Protein AF-A0A075MPZ7-F1 (afdb_monomer_lite)

Foldseek 3Di:
DDDPPPVDDDVLNVLLVVLLVVLPDPPDDLQSNLVSLQSNCVSVVDHLVLLLVQLVLVVCVVVDVDPPDHRDPPSVVSVVSNVDRSVSSNLSSLLPVQPDPVRVVVCVVVVHDSVRSSVSSDDPPPPPD

Structure (mmCIF, N/CA/C/O backbone):
data_AF-A0A075MPZ7-F1
#
_entry.id   AF-A0A075MPZ7-F1
#
loop_
_atom_site.group_PDB
_atom_site.id
_atom_site.type_symbol
_atom_site.label_atom_id
_atom_site.label_alt_id
_atom_site.label_comp_id
_atom_site.label_asym_id
_atom_site.label_entity_id
_atom_site.label_seq_id
_atom_site.pdbx_PDB_ins_code
_atom_site.Cartn_x
_atom_site.Cartn_y
_atom_site.Cartn_z
_atom_site.occupancy
_atom_site.B_iso_or_equiv
_atom_site.auth_seq_id
_atom_site.auth_comp_id
_atom_site.auth_asym_id
_atom_site.auth_atom_id
_atom_site.pdbx_PDB_model_num
ATOM 1 N N . MET A 1 1 ? -12.988 4.281 -34.709 1.00 40.19 1 MET A N 1
ATOM 2 C CA . MET A 1 1 ? -11.958 4.767 -33.763 1.00 40.19 1 MET A CA 1
ATOM 3 C C . MET A 1 1 ? -10.690 3.957 -34.021 1.00 40.19 1 MET A C 1
ATOM 5 O O . MET A 1 1 ? -10.818 2.737 -34.014 1.00 40.19 1 MET A O 1
ATOM 9 N N . PRO A 1 2 ? -9.518 4.550 -34.314 1.00 39.56 2 PRO A N 1
ATOM 10 C CA . PRO A 1 2 ? -8.299 3.765 -34.476 1.00 39.56 2 PRO A CA 1
ATOM 11 C C . PRO A 1 2 ? -7.827 3.300 -33.092 1.00 39.56 2 PRO A C 1
ATOM 13 O O . PRO A 1 2 ? -7.550 4.118 -32.218 1.00 39.56 2 PRO A O 1
ATOM 16 N N . ALA A 1 3 ? -7.785 1.987 -32.875 1.00 46.88 3 ALA A N 1
ATOM 17 C CA . ALA A 1 3 ? -7.219 1.400 -31.670 1.00 46.88 3 ALA A CA 1
ATOM 18 C C . ALA A 1 3 ? -5.696 1.332 -31.829 1.00 46.88 3 ALA A C 1
ATOM 20 O O . ALA A 1 3 ? -5.189 0.634 -32.706 1.00 46.88 3 ALA A O 1
ATOM 21 N N . ILE A 1 4 ? -4.958 2.058 -30.989 1.00 54.94 4 ILE A N 1
ATOM 22 C CA . ILE A 1 4 ? -3.514 1.856 -30.855 1.00 54.94 4 ILE A CA 1
ATOM 23 C C . ILE A 1 4 ? -3.341 0.574 -30.042 1.00 54.94 4 ILE A C 1
ATOM 25 O O . ILE A 1 4 ? -3.329 0.598 -28.812 1.00 54.94 4 ILE A O 1
ATOM 29 N N . VAL A 1 5 ? -3.248 -0.564 -30.726 1.00 53.47 5 VAL A N 1
ATOM 30 C CA . VAL A 1 5 ? -2.833 -1.817 -30.095 1.00 53.47 5 VAL A CA 1
ATOM 31 C C . VAL A 1 5 ? -1.347 -1.660 -29.776 1.00 53.47 5 VAL A C 1
ATOM 33 O O . VAL A 1 5 ? -0.501 -1.753 -30.665 1.00 53.47 5 VAL A O 1
ATOM 36 N N . LYS A 1 6 ? -1.010 -1.353 -28.515 1.00 51.03 6 LYS A N 1
ATOM 37 C CA . LYS A 1 6 ? 0.372 -1.456 -28.026 1.00 51.03 6 LYS A CA 1
ATOM 38 C C . LYS A 1 6 ? 0.755 -2.933 -28.097 1.00 51.03 6 LYS A C 1
ATOM 40 O O . LYS A 1 6 ? 0.491 -3.688 -27.172 1.00 51.03 6 LYS A O 1
ATOM 45 N N . ALA A 1 7 ? 1.342 -3.338 -29.216 1.00 48.66 7 ALA A N 1
ATOM 46 C CA . ALA A 1 7 ? 1.556 -4.734 -29.583 1.00 48.66 7 ALA A CA 1
ATOM 47 C C . ALA A 1 7 ? 2.551 -5.511 -28.697 1.00 48.66 7 ALA A C 1
ATOM 49 O O . ALA A 1 7 ? 2.875 -6.630 -29.048 1.00 48.66 7 ALA A O 1
ATOM 50 N N . ASN A 1 8 ? 3.034 -4.961 -27.578 1.00 50.28 8 ASN A N 1
ATOM 51 C CA . ASN A 1 8 ? 3.961 -5.624 -26.650 1.00 50.28 8 ASN A CA 1
ATOM 52 C C . ASN A 1 8 ? 3.846 -5.031 -25.231 1.00 50.28 8 ASN A C 1
ATOM 54 O O . ASN A 1 8 ? 4.857 -4.700 -24.610 1.00 50.28 8 ASN A O 1
ATOM 58 N N . ALA A 1 9 ? 2.632 -4.787 -24.731 1.00 54.81 9 ALA A N 1
ATOM 59 C CA . ALA A 1 9 ? 2.489 -4.515 -23.305 1.00 54.81 9 ALA A CA 1
ATOM 60 C C . ALA A 1 9 ? 2.615 -5.854 -22.567 1.00 54.81 9 ALA A C 1
ATOM 62 O O . ALA A 1 9 ? 1.766 -6.721 -22.736 1.00 54.81 9 ALA A O 1
ATOM 63 N N . ASP A 1 10 ? 3.699 -6.026 -21.810 1.00 75.56 10 ASP A N 1
ATOM 64 C CA . ASP A 1 10 ? 3.850 -7.121 -20.847 1.00 75.56 10 ASP A CA 1
ATOM 65 C C . ASP A 1 10 ? 2.586 -7.171 -19.970 1.00 75.56 10 ASP A C 1
ATOM 67 O O . ASP A 1 10 ? 2.167 -6.130 -19.454 1.00 75.56 10 ASP A O 1
ATOM 71 N N . ASP A 1 11 ? 1.960 -8.342 -19.817 1.00 76.00 11 ASP A N 1
ATOM 72 C CA . ASP A 1 11 ? 0.692 -8.518 -19.089 1.00 76.00 11 ASP A CA 1
ATOM 73 C C . ASP A 1 11 ? 0.746 -7.891 -17.685 1.00 76.00 11 ASP A C 1
ATOM 75 O O . ASP A 1 11 ? -0.241 -7.349 -17.182 1.00 76.00 11 ASP A O 1
ATOM 79 N N . ARG A 1 12 ? 1.938 -7.873 -17.073 1.00 76.69 12 ARG A N 1
ATOM 80 C CA . ARG A 1 12 ? 2.196 -7.215 -15.783 1.00 76.69 12 ARG A CA 1
ATOM 81 C C . ARG A 1 12 ? 2.033 -5.697 -15.830 1.00 76.69 12 ARG A C 1
ATOM 83 O O . ARG A 1 12 ? 1.537 -5.112 -14.872 1.00 76.69 12 ARG A O 1
ATOM 90 N N . GLN A 1 13 ? 2.431 -5.052 -16.924 1.00 79.38 13 GLN A N 1
ATOM 91 C CA . GLN A 1 13 ? 2.258 -3.608 -17.109 1.00 79.38 13 GLN A CA 1
ATOM 92 C C . GLN A 1 13 ? 0.791 -3.244 -17.333 1.00 79.38 13 GLN A C 1
ATOM 94 O O . GLN A 1 13 ? 0.328 -2.236 -16.803 1.00 79.38 13 GLN A O 1
ATOM 99 N N . VAL A 1 14 ? 0.053 -4.075 -18.074 1.00 84.94 14 VAL A N 1
ATOM 100 C CA . VAL A 1 14 ? -1.393 -3.888 -18.271 1.00 84.94 14 VAL A CA 1
ATOM 101 C C . VAL A 1 14 ? -2.129 -4.013 -16.937 1.00 84.94 14 VAL A C 1
ATOM 103 O O . VAL A 1 14 ? -2.938 -3.147 -16.602 1.00 84.94 14 VAL A O 1
ATOM 106 N N . LEU A 1 15 ? -1.791 -5.035 -16.143 1.00 85.69 15 LEU A N 1
ATOM 107 C CA . LEU A 1 15 ? -2.323 -5.219 -14.793 1.00 85.69 15 LEU A CA 1
ATOM 108 C C . LEU A 1 15 ? -2.017 -4.009 -13.896 1.00 85.69 15 LEU A C 1
ATOM 110 O O . LEU A 1 15 ? -2.919 -3.473 -13.256 1.00 85.69 15 LEU A O 1
ATOM 114 N N . ALA A 1 16 ? -0.765 -3.546 -13.877 1.00 86.12 16 ALA A N 1
ATOM 115 C CA . ALA A 1 16 ? -0.355 -2.405 -13.063 1.00 86.12 16 ALA A CA 1
ATOM 116 C C . ALA A 1 16 ? -1.131 -1.124 -13.416 1.00 86.12 16 ALA A C 1
ATOM 118 O O . ALA A 1 16 ? -1.562 -0.401 -12.518 1.00 86.12 16 ALA A O 1
ATOM 119 N N . TRP A 1 17 ? -1.367 -0.856 -14.705 1.00 87.62 17 TRP A N 1
ATOM 120 C CA . TRP A 1 17 ? -2.173 0.294 -15.129 1.00 87.62 17 TRP A CA 1
ATOM 121 C C . TRP A 1 17 ? -3.629 0.187 -14.685 1.00 87.62 17 TRP A C 1
ATOM 123 O O . TRP A 1 17 ? -4.166 1.170 -14.177 1.00 87.62 17 TRP A O 1
ATOM 133 N N . ALA A 1 18 ? -4.241 -0.994 -14.800 1.00 88.94 18 ALA A N 1
ATOM 134 C CA . ALA A 1 18 ? -5.605 -1.215 -14.325 1.00 88.94 18 ALA A CA 1
ATOM 135 C C . ALA A 1 18 ? -5.726 -1.006 -12.803 1.00 88.94 18 ALA A C 1
ATOM 137 O O . ALA A 1 18 ? -6.695 -0.416 -12.324 1.00 88.94 18 ALA A O 1
ATOM 138 N N . ILE A 1 19 ? -4.724 -1.443 -12.031 1.00 90.00 19 ILE A N 1
ATOM 139 C CA . ILE A 1 19 ? -4.690 -1.227 -10.579 1.00 90.00 19 ILE A CA 1
ATOM 140 C C . ILE A 1 19 ? -4.539 0.264 -10.251 1.00 90.00 19 ILE A C 1
ATOM 142 O O . ILE A 1 19 ? -5.249 0.762 -9.380 1.00 90.00 19 ILE A O 1
ATOM 146 N N . ILE A 1 20 ? -3.661 0.993 -10.948 1.00 91.06 20 ILE A N 1
ATOM 147 C CA . ILE A 1 20 ? -3.485 2.442 -10.748 1.00 91.06 20 ILE A CA 1
ATOM 148 C C . ILE A 1 20 ? -4.782 3.199 -11.045 1.00 91.06 20 ILE A C 1
ATOM 150 O O . ILE A 1 20 ? -5.180 4.049 -10.252 1.00 91.06 20 ILE A O 1
ATOM 154 N N . GLU A 1 21 ? -5.450 2.885 -12.155 1.00 89.06 21 GLU A N 1
ATOM 155 C CA . GLU A 1 21 ? -6.728 3.505 -12.516 1.00 89.06 21 GLU A CA 1
ATOM 156 C C . GLU A 1 21 ? -7.792 3.243 -11.444 1.00 89.06 21 GLU A C 1
ATOM 158 O O . GLU A 1 21 ? -8.488 4.167 -11.016 1.00 89.06 21 GLU A O 1
ATOM 163 N N . ASN A 1 22 ? -7.858 2.010 -10.933 1.00 89.81 22 ASN A N 1
ATOM 164 C CA . ASN A 1 22 ? -8.742 1.679 -9.825 1.00 89.81 22 ASN A CA 1
ATOM 165 C C . ASN A 1 22 ? -8.395 2.477 -8.566 1.00 89.81 22 ASN A C 1
ATOM 167 O O . ASN A 1 22 ? -9.294 3.098 -8.013 1.00 89.81 22 ASN A O 1
ATOM 171 N N . LEU A 1 23 ? -7.124 2.531 -8.148 1.00 90.75 23 LEU A N 1
ATOM 172 C CA . LEU A 1 23 ? -6.665 3.247 -6.945 1.00 90.75 23 LEU A CA 1
ATOM 173 C C . LEU A 1 23 ? -6.977 4.751 -6.954 1.00 90.75 23 LEU A C 1
ATOM 175 O O . LEU A 1 23 ? -7.044 5.371 -5.894 1.00 90.75 23 LEU A O 1
ATOM 179 N N . GLN A 1 24 ? -7.177 5.341 -8.131 1.00 89.62 24 GLN A N 1
ATOM 180 C CA . GLN A 1 24 ? -7.558 6.746 -8.281 1.00 89.62 24 GLN A CA 1
ATOM 181 C C . GLN A 1 24 ? -9.071 6.989 -8.136 1.00 89.62 24 GLN A C 1
ATOM 183 O O . GLN A 1 24 ? -9.515 8.144 -8.112 1.00 89.62 24 GLN A O 1
ATOM 188 N N . ARG A 1 25 ? -9.884 5.932 -8.015 1.00 88.25 25 ARG A N 1
ATOM 189 C CA . ARG A 1 25 ? -11.320 6.052 -7.754 1.00 88.25 25 ARG A CA 1
ATOM 190 C C . ARG A 1 25 ? -11.586 6.561 -6.337 1.00 88.25 25 ARG A C 1
ATOM 192 O O . ARG A 1 25 ? -10.890 6.229 -5.384 1.00 88.25 25 ARG A O 1
ATOM 199 N N . LYS A 1 26 ? -12.642 7.364 -6.188 1.00 79.19 26 LYS A N 1
ATOM 200 C CA . LYS A 1 26 ? -13.004 8.000 -4.907 1.00 79.19 26 LYS A CA 1
ATOM 201 C C . LYS A 1 26 ? -13.800 7.097 -3.962 1.00 79.19 26 LYS A C 1
ATOM 203 O O . LYS A 1 26 ? -13.996 7.477 -2.814 1.00 79.19 26 LYS A O 1
ATOM 208 N N . ASP A 1 27 ? -14.300 5.968 -4.452 1.00 87.50 27 ASP A N 1
ATOM 209 C CA . ASP A 1 27 ? -15.233 5.078 -3.753 1.00 87.50 27 ASP A CA 1
ATOM 210 C C . ASP A 1 27 ? -14.573 3.823 -3.168 1.00 87.50 27 ASP A C 1
ATOM 212 O O . ASP A 1 27 ? -15.268 2.967 -2.629 1.00 87.50 27 ASP A O 1
ATOM 216 N N . LEU A 1 28 ? -13.244 3.721 -3.244 1.00 88.06 28 LEU A N 1
ATOM 217 C CA . LEU A 1 28 ? -12.495 2.629 -2.635 1.00 88.06 28 LEU A CA 1
ATOM 218 C C . LEU A 1 28 ? -12.521 2.707 -1.113 1.00 88.06 28 LEU A C 1
ATOM 220 O O . LEU A 1 28 ? -12.283 3.752 -0.500 1.00 88.06 28 LEU A O 1
ATOM 224 N N . THR A 1 29 ? -12.725 1.549 -0.506 1.00 90.44 29 THR A N 1
ATOM 225 C CA . THR A 1 29 ? -12.544 1.363 0.929 1.00 90.44 29 THR A CA 1
ATOM 226 C C . THR A 1 29 ? -11.059 1.370 1.303 1.00 90.44 29 THR A C 1
ATOM 228 O O . THR A 1 29 ? -10.173 1.152 0.468 1.00 90.44 29 THR A O 1
ATOM 231 N N . ASP A 1 30 ? -10.757 1.584 2.587 1.00 89.56 30 ASP A N 1
ATOM 232 C CA . ASP A 1 30 ? -9.374 1.527 3.081 1.00 89.56 30 ASP A CA 1
ATOM 233 C C . ASP A 1 30 ? -8.726 0.162 2.801 1.00 89.56 30 ASP A C 1
ATOM 235 O O . ASP A 1 30 ? -7.545 0.088 2.455 1.00 89.56 30 ASP A O 1
ATOM 239 N N . ARG A 1 31 ? -9.499 -0.924 2.936 1.00 90.81 31 ARG A N 1
ATOM 240 C CA . ARG A 1 31 ? -9.035 -2.291 2.690 1.00 90.81 31 ARG A CA 1
ATOM 241 C C . ARG A 1 31 ? -8.747 -2.527 1.214 1.00 90.81 31 ARG A C 1
ATOM 243 O O . ARG A 1 31 ? -7.683 -3.048 0.887 1.00 90.81 31 ARG A O 1
ATOM 250 N N . GLU A 1 32 ? -9.648 -2.127 0.320 1.00 91.62 32 GLU A N 1
ATOM 251 C CA . GLU A 1 32 ? -9.423 -2.263 -1.125 1.00 91.62 32 GLU A CA 1
ATOM 252 C C . GLU A 1 32 ? -8.229 -1.429 -1.589 1.00 91.62 32 GLU A C 1
ATOM 254 O O . GLU A 1 32 ? -7.404 -1.916 -2.360 1.00 91.62 32 GLU A O 1
ATOM 259 N N . THR A 1 33 ? -8.081 -0.212 -1.059 1.00 93.50 33 THR A N 1
ATOM 260 C CA . THR A 1 33 ? -6.919 0.642 -1.337 1.00 93.50 33 THR A CA 1
ATOM 261 C C . THR A 1 33 ? -5.623 -0.044 -0.908 1.00 93.50 33 THR A C 1
ATOM 263 O O . THR A 1 33 ? -4.642 -0.064 -1.651 1.00 93.50 33 THR A O 1
ATOM 266 N N . ALA A 1 34 ? -5.610 -0.649 0.281 1.00 93.12 34 ALA A N 1
ATOM 267 C CA . ALA A 1 34 ? -4.430 -1.325 0.797 1.00 93.12 34 ALA A CA 1
ATOM 268 C C . ALA A 1 34 ? -4.053 -2.584 0.003 1.00 93.12 34 ALA A C 1
ATOM 270 O O . ALA A 1 34 ? -2.867 -2.802 -0.263 1.00 93.12 34 ALA A O 1
ATOM 271 N N . HIS A 1 35 ? -5.036 -3.378 -0.432 1.00 93.62 35 HIS A N 1
ATOM 272 C CA . HIS A 1 35 ? -4.787 -4.524 -1.315 1.00 93.62 35 HIS A CA 1
ATOM 273 C C . HIS A 1 35 ? -4.334 -4.095 -2.704 1.00 93.62 35 HIS A C 1
ATOM 275 O O . HIS A 1 35 ? -3.340 -4.624 -3.192 1.00 93.62 35 HIS A O 1
ATOM 281 N N . GLY A 1 36 ? -4.976 -3.087 -3.300 1.00 94.00 36 GLY A N 1
ATOM 282 C CA . GLY A 1 36 ? -4.563 -2.551 -4.596 1.00 94.00 36 GLY A CA 1
ATOM 283 C C . GLY A 1 36 ? -3.118 -2.049 -4.572 1.00 94.00 36 GLY A C 1
ATOM 284 O O . GLY A 1 36 ? -2.342 -2.347 -5.474 1.00 94.00 36 GLY A O 1
ATOM 285 N N . LEU A 1 37 ? -2.699 -1.367 -3.500 1.00 95.25 37 LEU A N 1
ATOM 286 C CA . LEU A 1 37 ? -1.300 -0.961 -3.329 1.00 95.25 37 LE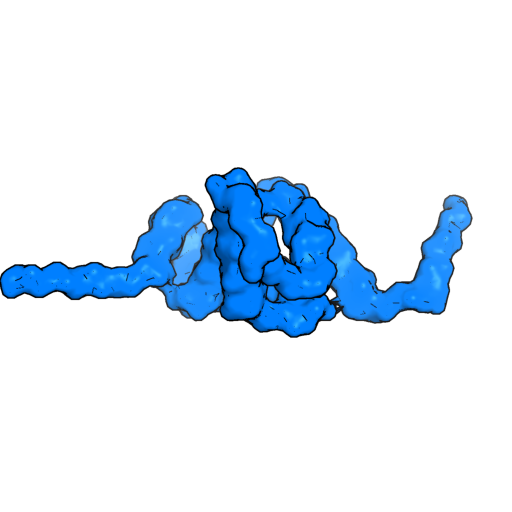U A CA 1
ATOM 287 C C . LEU A 1 37 ? -0.352 -2.157 -3.211 1.00 95.25 37 LEU A C 1
ATOM 289 O O . LEU A 1 37 ? 0.702 -2.168 -3.847 1.00 95.25 37 LEU A O 1
ATOM 293 N N . LYS A 1 38 ? -0.714 -3.168 -2.414 1.00 95.12 38 LYS A N 1
ATOM 294 C CA . LYS A 1 38 ? 0.081 -4.394 -2.280 1.00 95.12 38 LYS A CA 1
ATOM 295 C C . LYS A 1 38 ? 0.262 -5.092 -3.631 1.00 95.12 38 LYS A C 1
ATOM 297 O O . LYS A 1 38 ? 1.383 -5.477 -3.958 1.00 95.12 38 LYS A O 1
ATOM 302 N N . GLU A 1 39 ? -0.809 -5.243 -4.404 1.00 94.00 39 GLU A N 1
ATOM 303 C CA . GLU A 1 39 ? -0.771 -5.878 -5.724 1.00 94.00 39 GLU A CA 1
ATOM 304 C C . GLU A 1 39 ? 0.022 -5.054 -6.737 1.00 94.00 39 GLU A C 1
ATOM 306 O O . GLU A 1 39 ? 0.842 -5.616 -7.462 1.00 94.00 39 GLU A O 1
ATOM 311 N N . LEU A 1 40 ? -0.145 -3.727 -6.737 1.00 94.62 40 LEU A N 1
ATOM 312 C CA . LEU A 1 40 ? 0.621 -2.826 -7.595 1.00 94.62 40 LEU A CA 1
ATOM 313 C C . LEU A 1 40 ? 2.125 -2.998 -7.369 1.00 94.62 40 LEU A C 1
ATOM 315 O O . LEU A 1 40 ? 2.884 -3.207 -8.314 1.00 94.62 40 LEU A O 1
ATOM 319 N N . TYR A 1 41 ? 2.572 -2.938 -6.115 1.00 94.44 41 TYR A N 1
ATOM 320 C CA . TYR A 1 41 ? 3.993 -3.077 -5.806 1.00 94.44 41 TYR A CA 1
ATOM 321 C C . TYR A 1 41 ? 4.524 -4.475 -6.100 1.00 94.44 41 TYR A C 1
ATOM 323 O O . TYR A 1 41 ? 5.618 -4.594 -6.657 1.00 94.44 41 TYR A O 1
ATOM 331 N N . ALA A 1 42 ? 3.735 -5.515 -5.824 1.00 92.50 42 ALA A N 1
ATOM 332 C CA . ALA A 1 42 ? 4.096 -6.885 -6.163 1.00 92.50 42 ALA A CA 1
ATOM 333 C C . ALA A 1 42 ? 4.245 -7.085 -7.682 1.00 92.50 42 ALA A C 1
ATOM 335 O O . ALA A 1 42 ? 5.196 -7.737 -8.118 1.00 92.50 42 ALA A O 1
ATOM 336 N N . ALA A 1 43 ? 3.378 -6.471 -8.497 1.00 90.44 43 ALA A N 1
ATOM 337 C CA . ALA A 1 43 ? 3.473 -6.504 -9.960 1.00 90.44 43 ALA A CA 1
ATOM 338 C C . ALA A 1 43 ? 4.778 -5.875 -10.482 1.00 90.44 43 ALA A C 1
ATOM 340 O O . ALA A 1 43 ? 5.301 -6.292 -11.517 1.00 90.44 43 ALA A O 1
ATOM 341 N N . HIS A 1 44 ? 5.339 -4.926 -9.729 1.00 89.62 44 HIS A N 1
ATOM 342 C CA . HIS A 1 44 ? 6.634 -4.300 -9.997 1.00 89.62 44 HIS A CA 1
ATOM 343 C C . HIS A 1 44 ? 7.815 -4.945 -9.248 1.00 89.62 44 HIS A C 1
ATOM 345 O O . HIS A 1 44 ? 8.929 -4.429 -9.301 1.00 89.62 44 HIS A O 1
ATOM 351 N N . GLY A 1 45 ? 7.602 -6.089 -8.590 1.00 90.94 45 GLY A N 1
ATOM 352 C CA . GLY A 1 45 ? 8.659 -6.866 -7.940 1.00 90.94 45 GLY A CA 1
ATOM 353 C C . GLY A 1 45 ? 9.053 -6.390 -6.541 1.00 90.94 45 GLY A C 1
ATOM 354 O O . GLY A 1 45 ? 10.083 -6.823 -6.030 1.00 90.94 45 GLY A O 1
ATOM 355 N N . TYR A 1 46 ? 8.253 -5.531 -5.907 1.00 93.00 46 TYR A N 1
ATOM 356 C CA . TYR A 1 46 ? 8.479 -5.091 -4.532 1.00 93.00 46 TYR A CA 1
ATOM 357 C C . TYR A 1 46 ? 7.525 -5.810 -3.580 1.00 93.00 46 TYR A C 1
ATOM 359 O O . TYR A 1 46 ? 6.304 -5.717 -3.710 1.00 93.00 46 TYR A O 1
ATOM 367 N N . ASP A 1 47 ? 8.075 -6.493 -2.579 1.00 94.50 47 ASP A N 1
ATOM 368 C CA . ASP A 1 47 ? 7.274 -6.978 -1.460 1.00 94.50 47 ASP A CA 1
ATOM 369 C C . ASP A 1 47 ? 6.797 -5.816 -0.564 1.00 94.50 47 ASP A C 1
ATOM 371 O O . ASP A 1 47 ? 7.275 -4.681 -0.650 1.00 94.50 47 ASP A O 1
ATOM 375 N N . VAL A 1 48 ? 5.858 -6.113 0.338 1.00 94.25 48 VAL A N 1
ATOM 376 C CA . VAL A 1 48 ? 5.225 -5.115 1.215 1.00 94.25 48 VAL A CA 1
ATOM 377 C C . VAL A 1 48 ? 6.233 -4.398 2.122 1.00 94.25 48 VAL A C 1
ATOM 379 O O . VAL A 1 48 ? 6.124 -3.187 2.315 1.00 94.25 48 VAL A O 1
ATOM 382 N N . ASN A 1 49 ? 7.231 -5.099 2.667 1.00 94.75 49 ASN A N 1
ATOM 383 C CA . ASN A 1 49 ? 8.236 -4.492 3.543 1.00 94.75 49 ASN A CA 1
ATOM 384 C C . ASN A 1 49 ? 9.168 -3.568 2.756 1.00 94.75 49 ASN A C 1
ATOM 386 O O . ASN A 1 49 ? 9.410 -2.433 3.175 1.00 94.75 49 ASN A O 1
ATOM 390 N N . THR A 1 50 ? 9.625 -4.028 1.592 1.00 93.81 50 THR A N 1
ATOM 391 C CA . THR A 1 50 ? 10.438 -3.240 0.663 1.00 93.81 50 THR A CA 1
ATOM 392 C C . THR A 1 50 ? 9.687 -1.984 0.212 1.00 93.81 50 THR A C 1
ATOM 394 O O . THR A 1 50 ? 10.249 -0.886 0.212 1.00 93.81 50 THR A O 1
ATOM 397 N N . ALA A 1 51 ? 8.394 -2.095 -0.101 1.00 94.94 51 ALA A N 1
ATOM 398 C CA . ALA A 1 51 ? 7.563 -0.950 -0.461 1.00 94.94 51 ALA A CA 1
ATOM 399 C C . ALA A 1 51 ? 7.399 0.047 0.702 1.00 94.94 51 ALA A C 1
ATOM 401 O O . ALA A 1 51 ? 7.605 1.247 0.517 1.00 94.94 51 ALA A O 1
ATOM 402 N N . ILE A 1 52 ? 7.123 -0.431 1.924 1.00 94.81 52 ILE A N 1
ATOM 403 C CA . ILE A 1 52 ? 7.045 0.412 3.132 1.00 94.81 52 ILE A CA 1
ATOM 404 C C . ILE A 1 52 ? 8.357 1.171 3.370 1.00 94.81 52 ILE A C 1
ATOM 406 O O . ILE A 1 52 ? 8.324 2.360 3.705 1.00 94.81 52 ILE A O 1
ATOM 410 N N . GLN A 1 53 ? 9.505 0.510 3.200 1.00 93.12 53 GLN A N 1
ATOM 411 C CA . GLN A 1 53 ? 10.817 1.131 3.371 1.00 93.12 53 GLN A CA 1
ATOM 412 C C . GLN A 1 53 ? 11.066 2.216 2.319 1.00 93.12 53 GLN A C 1
ATOM 414 O O . GLN A 1 53 ? 11.441 3.333 2.675 1.00 93.12 53 GLN A O 1
ATOM 419 N N . ASN A 1 54 ? 10.802 1.932 1.041 1.00 92.31 54 ASN A N 1
ATOM 420 C CA . ASN A 1 54 ? 10.950 2.917 -0.030 1.00 92.31 54 ASN A CA 1
ATOM 421 C C . ASN A 1 54 ? 10.035 4.134 0.170 1.00 92.31 54 ASN A C 1
ATOM 423 O O . ASN A 1 54 ? 10.478 5.269 0.004 1.00 92.31 54 ASN A O 1
ATOM 427 N N . LEU A 1 55 ? 8.787 3.926 0.596 1.00 93.44 55 LEU A N 1
ATOM 428 C CA . LEU A 1 55 ? 7.862 5.020 0.908 1.00 93.44 55 LEU A CA 1
ATOM 429 C C . LEU A 1 55 ? 8.307 5.839 2.117 1.00 93.44 55 LEU A C 1
ATOM 431 O O . LEU A 1 55 ? 8.129 7.055 2.128 1.00 93.44 55 LEU A O 1
ATOM 435 N N . HIS A 1 56 ? 8.908 5.199 3.122 1.00 91.38 56 HIS A N 1
ATOM 436 C CA . HIS A 1 56 ? 9.501 5.908 4.252 1.00 91.38 56 HIS A CA 1
ATOM 437 C C . HIS A 1 56 ? 10.669 6.795 3.807 1.00 91.38 56 HIS A C 1
ATOM 439 O O . HIS A 1 56 ? 10.731 7.955 4.206 1.00 91.38 56 HIS A O 1
ATOM 445 N N . ILE A 1 57 ? 11.541 6.280 2.933 1.00 89.38 57 ILE A N 1
ATOM 446 C CA . ILE A 1 57 ? 12.639 7.054 2.341 1.00 89.38 57 ILE A CA 1
ATOM 447 C C . ILE A 1 57 ? 12.087 8.249 1.562 1.00 89.38 57 ILE A C 1
ATOM 449 O O . ILE A 1 57 ? 12.564 9.357 1.763 1.00 89.38 57 ILE A O 1
ATOM 453 N N . ILE A 1 58 ? 11.065 8.055 0.723 1.00 88.81 58 ILE A N 1
ATOM 454 C CA . ILE A 1 58 ? 10.447 9.142 -0.056 1.00 88.81 58 ILE A CA 1
ATOM 455 C C . ILE A 1 58 ? 9.858 10.209 0.868 1.00 88.81 58 ILE A C 1
ATOM 457 O O . ILE A 1 58 ? 10.144 11.389 0.699 1.00 88.81 58 ILE A O 1
ATOM 461 N N . ASN A 1 59 ? 9.084 9.792 1.870 1.00 87.56 59 ASN A N 1
ATOM 462 C CA . ASN A 1 59 ? 8.457 10.706 2.818 1.00 87.56 59 ASN A CA 1
ATOM 463 C C . ASN A 1 59 ? 9.487 11.505 3.636 1.00 87.56 59 ASN A C 1
ATOM 465 O O . ASN A 1 59 ? 9.246 12.662 3.959 1.00 87.56 59 ASN A O 1
ATOM 469 N N . ASN A 1 60 ? 10.631 10.902 3.972 1.00 82.88 60 ASN A N 1
ATOM 470 C CA . ASN A 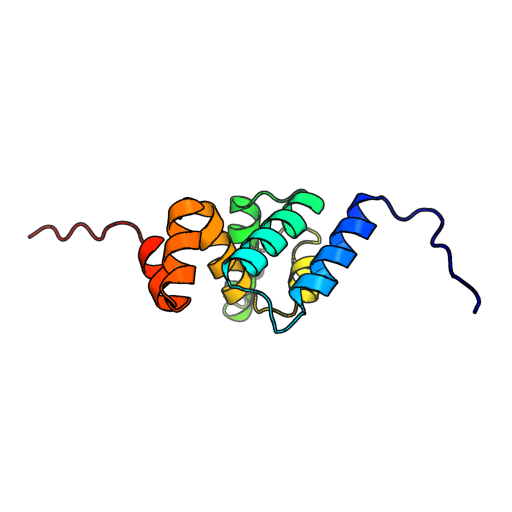1 60 ? 11.692 11.586 4.709 1.00 82.88 60 ASN A CA 1
ATOM 471 C C . ASN A 1 60 ? 12.592 12.429 3.795 1.00 82.88 60 ASN A C 1
ATOM 473 O O . ASN A 1 60 ? 13.088 13.458 4.236 1.00 82.88 60 ASN A O 1
ATOM 477 N N . ALA A 1 61 ? 12.791 12.043 2.533 1.00 74.75 61 ALA A N 1
ATOM 478 C CA . ALA A 1 61 ? 13.563 12.819 1.560 1.00 74.75 61 ALA A CA 1
ATOM 479 C C . ALA A 1 61 ? 12.881 14.151 1.200 1.00 74.75 61 ALA A C 1
ATOM 481 O O . ALA A 1 61 ? 13.554 15.105 0.830 1.00 74.75 61 ALA A O 1
ATOM 482 N N . GLU A 1 62 ? 11.556 14.249 1.350 1.00 62.28 62 GLU A N 1
ATOM 483 C CA . GLU A 1 62 ? 10.849 15.538 1.295 1.00 62.28 62 GLU A CA 1
ATOM 484 C C .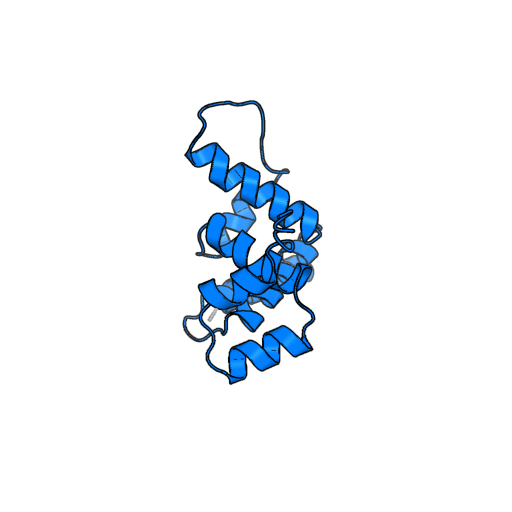 GLU A 1 62 ? 11.208 16.458 2.479 1.00 62.28 62 GLU A C 1
ATOM 486 O O . GLU A 1 62 ? 11.067 17.674 2.371 1.00 62.28 62 GLU A O 1
ATOM 491 N N . SER A 1 63 ? 11.703 15.899 3.590 1.00 57.00 63 SER A N 1
ATOM 492 C CA . SER A 1 63 ? 12.111 16.639 4.795 1.00 57.00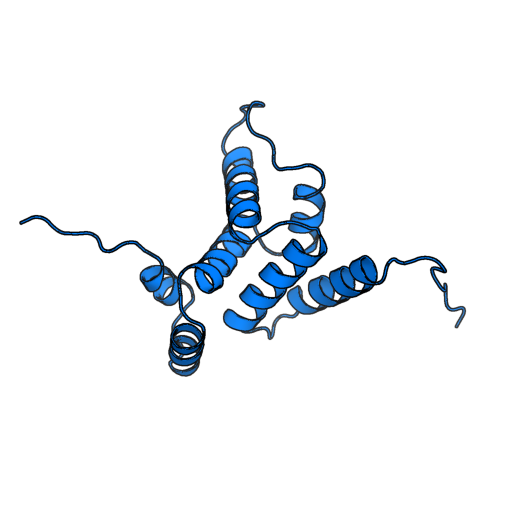 63 SER A CA 1
ATOM 493 C C . SER A 1 63 ? 13.626 16.797 4.969 1.00 57.00 63 SER A C 1
ATOM 495 O O . SER A 1 63 ? 14.061 17.687 5.697 1.00 57.00 63 SER A O 1
ATOM 497 N N . ASP A 1 64 ? 14.431 15.959 4.311 1.00 52.28 64 ASP A N 1
ATOM 498 C CA . ASP A 1 64 ? 15.880 15.885 4.484 1.00 52.28 64 ASP A CA 1
ATOM 499 C C . ASP A 1 64 ? 16.597 16.064 3.135 1.00 52.28 64 ASP A C 1
ATOM 501 O O . ASP A 1 64 ? 16.477 15.245 2.226 1.00 52.28 64 ASP A O 1
ATOM 505 N N . ASN A 1 65 ? 17.385 17.137 3.011 1.00 56.12 65 ASN A N 1
ATOM 506 C CA . ASN A 1 65 ? 18.195 17.457 1.825 1.00 56.12 65 ASN A CA 1
ATOM 507 C C . ASN A 1 65 ? 19.397 16.500 1.633 1.00 56.12 65 ASN A C 1
ATOM 509 O O . ASN A 1 65 ? 20.253 16.735 0.769 1.00 56.12 65 ASN A O 1
ATOM 513 N N . SER A 1 66 ? 19.514 15.442 2.442 1.00 54.28 66 SER A N 1
ATOM 514 C CA . SER A 1 66 ? 20.635 14.510 2.392 1.00 54.28 66 SER A CA 1
ATOM 515 C C . SER A 1 66 ? 20.516 13.531 1.211 1.00 54.28 66 SER A C 1
ATOM 517 O O . SER A 1 66 ? 19.536 12.818 1.009 1.00 54.28 66 SER A O 1
ATOM 519 N N . ARG A 1 67 ? 21.556 13.495 0.368 1.00 55.81 67 ARG A N 1
ATOM 520 C CA . ARG A 1 67 ? 21.619 12.704 -0.881 1.00 55.81 67 ARG A CA 1
ATOM 521 C C . ARG A 1 67 ? 21.832 11.198 -0.664 1.00 55.81 67 ARG A C 1
ATOM 523 O O . ARG A 1 67 ? 22.026 10.478 -1.645 1.00 55.81 67 ARG A O 1
ATOM 530 N N . THR A 1 68 ? 21.858 10.743 0.585 1.00 59.97 68 THR A N 1
ATOM 531 C CA . THR A 1 68 ? 22.476 9.475 0.996 1.00 59.97 68 THR A CA 1
ATOM 532 C C . THR A 1 68 ? 21.532 8.280 0.919 1.00 59.97 68 THR A C 1
ATOM 534 O O . THR A 1 68 ? 21.999 7.165 0.706 1.00 59.97 68 THR A O 1
ATOM 537 N N . THR A 1 69 ? 20.217 8.499 1.012 1.00 69.25 69 THR A N 1
ATOM 538 C CA . THR A 1 69 ? 19.225 7.415 0.954 1.00 69.25 69 THR A CA 1
ATOM 539 C C . THR A 1 69 ? 18.245 7.679 -0.177 1.00 69.25 69 THR A C 1
ATOM 541 O O . THR A 1 69 ? 17.517 8.668 -0.163 1.00 69.25 69 THR A O 1
ATOM 544 N N . ARG A 1 70 ? 18.239 6.809 -1.189 1.00 76.12 70 ARG A N 1
ATOM 545 C CA . ARG A 1 70 ? 17.335 6.907 -2.340 1.00 76.12 70 ARG A CA 1
ATOM 546 C C . ARG A 1 70 ? 16.435 5.678 -2.390 1.00 76.12 70 ARG A C 1
ATOM 548 O O . ARG A 1 70 ? 16.909 4.592 -2.055 1.00 76.12 70 ARG A O 1
ATOM 555 N N . PRO A 1 71 ? 15.168 5.829 -2.808 1.00 81.44 71 PRO A N 1
ATOM 556 C CA . PRO A 1 71 ? 14.331 4.674 -3.076 1.00 81.44 71 PRO A CA 1
ATOM 557 C C . PRO A 1 71 ? 14.954 3.827 -4.193 1.00 81.44 71 PRO A C 1
ATOM 559 O O . PRO A 1 71 ? 15.717 4.329 -5.026 1.00 81.44 71 PRO A O 1
ATOM 562 N N . GLN A 1 72 ? 14.617 2.540 -4.208 1.00 83.06 72 GLN A N 1
ATOM 563 C CA . GLN A 1 72 ? 14.994 1.619 -5.271 1.00 83.06 72 GLN A CA 1
ATOM 564 C C . GLN A 1 72 ? 14.579 2.175 -6.639 1.00 83.06 72 GLN A C 1
ATOM 566 O O . GLN A 1 72 ? 13.601 2.920 -6.767 1.00 83.06 72 GLN A O 1
ATOM 571 N N . LYS A 1 73 ? 15.366 1.821 -7.661 1.00 76.94 73 LYS A N 1
ATOM 572 C CA . LYS A 1 73 ? 15.174 2.285 -9.038 1.00 76.94 73 LYS A CA 1
ATOM 573 C C . LYS A 1 73 ? 13.717 2.067 -9.458 1.00 76.94 73 LYS A C 1
ATOM 575 O O . LYS A 1 73 ? 13.166 1.017 -9.162 1.00 76.94 73 LYS A O 1
ATOM 580 N N . ASP A 1 74 ? 13.119 3.071 -10.092 1.00 86.31 74 ASP A N 1
ATOM 581 C CA . ASP A 1 74 ? 11.740 3.083 -10.608 1.00 86.31 74 ASP A CA 1
ATOM 582 C C . ASP A 1 74 ? 10.605 3.054 -9.556 1.00 86.31 74 ASP A C 1
ATOM 584 O O . ASP A 1 74 ? 9.457 3.337 -9.888 1.00 86.31 74 ASP A O 1
ATOM 588 N N . PHE A 1 75 ? 10.891 2.867 -8.261 1.00 90.69 75 PHE A N 1
ATOM 589 C CA . PHE A 1 75 ? 9.847 2.899 -7.225 1.00 90.69 75 PHE A CA 1
ATOM 590 C C . PHE A 1 75 ? 9.179 4.280 -7.114 1.00 90.69 75 PHE A C 1
ATOM 592 O O . PHE A 1 75 ? 7.962 4.390 -6.981 1.00 90.69 75 PHE A O 1
ATOM 599 N N . LEU A 1 76 ? 9.976 5.351 -7.202 1.00 89.88 76 LEU A N 1
ATOM 600 C CA . LEU A 1 76 ? 9.485 6.729 -7.098 1.00 89.88 76 LEU A CA 1
ATOM 601 C C . LEU A 1 76 ? 8.521 7.102 -8.233 1.00 89.88 76 LEU A C 1
ATOM 603 O O . LEU A 1 76 ? 7.592 7.880 -8.019 1.00 89.88 76 LEU A O 1
ATOM 607 N N . SER A 1 77 ? 8.752 6.606 -9.451 1.00 90.12 77 SER A N 1
ATOM 608 C CA . SER A 1 77 ? 7.854 6.883 -10.574 1.00 90.12 77 SER A CA 1
ATOM 609 C C . SER A 1 77 ? 6.524 6.159 -10.386 1.00 90.12 77 SER A C 1
ATOM 611 O O . SER A 1 77 ? 5.482 6.789 -10.548 1.00 90.12 77 SER A O 1
ATOM 613 N N . ILE A 1 78 ? 6.553 4.895 -9.956 1.00 91.38 78 ILE A N 1
ATOM 614 C CA . ILE A 1 78 ? 5.349 4.105 -9.661 1.00 91.38 78 ILE A CA 1
ATOM 615 C C . ILE A 1 78 ? 4.549 4.750 -8.523 1.00 91.38 78 ILE A C 1
ATOM 617 O O . ILE A 1 78 ? 3.357 5.008 -8.675 1.00 91.38 78 ILE A O 1
ATOM 621 N N . SER A 1 79 ? 5.197 5.101 -7.406 1.00 92.25 79 SER A N 1
ATOM 622 C CA . SER A 1 79 ? 4.509 5.693 -6.249 1.00 92.25 79 SER A CA 1
ATOM 623 C C . SER A 1 79 ? 3.827 7.022 -6.584 1.00 92.25 79 SER A C 1
ATOM 625 O O . SER A 1 79 ? 2.788 7.345 -6.015 1.00 92.25 79 SER A O 1
ATOM 627 N N . LYS A 1 80 ? 4.383 7.804 -7.517 1.00 91.19 80 LYS A N 1
ATOM 628 C CA . LYS A 1 80 ? 3.778 9.065 -7.975 1.00 91.19 80 LYS A CA 1
ATOM 629 C C . LYS A 1 80 ? 2.529 8.859 -8.834 1.00 91.19 80 LYS A C 1
ATOM 631 O O . LYS A 1 80 ? 1.669 9.733 -8.841 1.00 91.19 80 LYS A O 1
ATOM 636 N N . GLN A 1 81 ? 2.4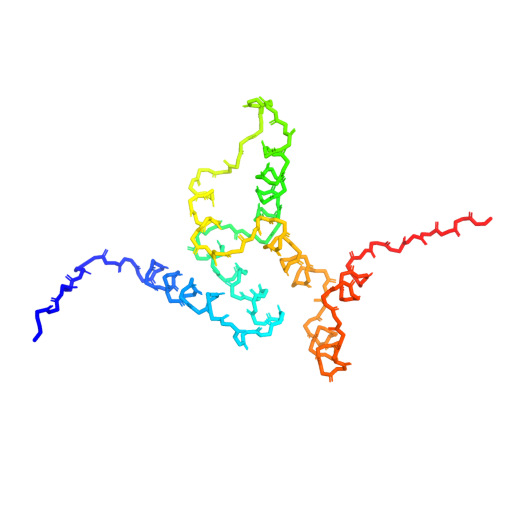07 7.729 -9.530 1.00 91.19 81 GLN A N 1
ATOM 637 C CA . GLN A 1 81 ? 1.254 7.438 -10.391 1.00 91.19 81 GLN A CA 1
ATOM 638 C C . GLN A 1 81 ? -0.012 7.086 -9.599 1.00 91.19 81 GLN A C 1
ATOM 640 O O . GLN A 1 81 ? -1.117 7.277 -10.093 1.00 91.19 81 GLN A O 1
ATOM 645 N N . VAL A 1 82 ? 0.13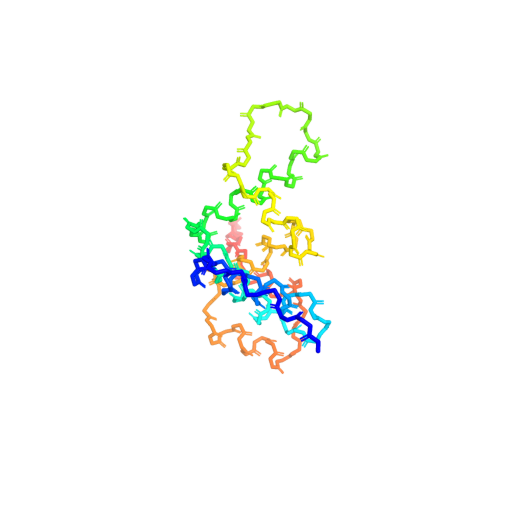4 6.638 -8.352 1.00 90.19 82 VAL A N 1
ATOM 646 C CA . VAL A 1 82 ? -0.976 6.225 -7.477 1.00 90.19 82 VAL A CA 1
ATOM 647 C C . VAL A 1 82 ? -1.935 7.377 -7.133 1.00 90.19 82 VAL A C 1
ATOM 649 O O . VAL A 1 82 ? -3.102 7.141 -6.851 1.00 90.19 82 VAL A O 1
ATOM 652 N N . GLY A 1 83 ? -1.466 8.631 -7.123 1.00 88.12 83 GLY A N 1
ATOM 653 C CA . GLY A 1 83 ? -2.292 9.785 -6.733 1.00 88.12 83 GLY A CA 1
ATOM 654 C C . GLY A 1 83 ? -2.504 9.946 -5.217 1.00 88.12 83 GLY A C 1
ATOM 655 O O . GLY A 1 83 ? -3.247 10.824 -4.784 1.00 88.12 83 GLY A O 1
ATOM 656 N N . LEU A 1 84 ? -1.823 9.139 -4.396 1.00 90.62 84 LEU A N 1
ATOM 657 C CA . LEU A 1 84 ? -1.776 9.261 -2.934 1.00 90.62 84 LEU A CA 1
ATOM 658 C C . LEU A 1 84 ? -0.408 9.787 -2.480 1.00 90.62 84 LEU A C 1
ATOM 660 O O . LEU A 1 84 ? 0.590 9.590 -3.167 1.00 90.62 84 LEU A O 1
ATOM 664 N N . SER A 1 85 ? -0.319 10.399 -1.296 1.00 92.56 85 SER A N 1
ATOM 665 C CA . SER A 1 85 ? 0.986 10.753 -0.718 1.00 92.56 85 SER A CA 1
ATOM 666 C C . SER A 1 85 ? 1.764 9.506 -0.286 1.00 92.56 85 SER A C 1
ATOM 668 O O . SER A 1 85 ? 1.164 8.498 0.096 1.00 92.56 85 SER A O 1
ATOM 670 N N . ALA A 1 86 ? 3.100 9.580 -0.274 1.00 92.44 86 ALA A N 1
ATOM 671 C CA . ALA A 1 86 ? 3.943 8.460 0.158 1.00 92.44 86 ALA A CA 1
ATOM 672 C C . ALA A 1 86 ? 3.610 8.002 1.591 1.00 92.44 86 ALA A C 1
ATOM 674 O O . ALA A 1 86 ? 3.562 6.804 1.874 1.00 92.44 86 ALA A O 1
ATOM 675 N N . LYS A 1 87 ? 3.285 8.955 2.476 1.00 93.06 87 LYS A N 1
ATOM 676 C CA . LYS A 1 87 ? 2.777 8.683 3.826 1.00 93.06 87 LYS A CA 1
ATOM 677 C C . LYS A 1 87 ? 1.509 7.826 3.808 1.00 93.06 87 LYS A C 1
ATOM 679 O O . LYS A 1 87 ? 1.483 6.793 4.468 1.00 93.06 87 LYS A O 1
ATOM 684 N N . ARG A 1 88 ? 0.483 8.221 3.044 1.00 92.81 88 ARG A N 1
ATOM 685 C CA . ARG A 1 88 ? -0.785 7.472 2.970 1.00 92.81 88 ARG A CA 1
ATOM 686 C C . ARG A 1 88 ? -0.589 6.079 2.388 1.00 92.81 88 ARG A C 1
ATOM 688 O O . ARG A 1 88 ? -1.103 5.115 2.940 1.00 92.81 88 ARG A O 1
ATOM 695 N N . GLN A 1 89 ? 0.194 5.962 1.316 1.00 95.12 89 GLN A N 1
ATOM 696 C CA . GLN A 1 89 ? 0.519 4.662 0.721 1.00 95.12 89 GLN A CA 1
ATOM 697 C C . GLN A 1 89 ? 1.161 3.731 1.762 1.00 95.12 89 GLN A C 1
ATOM 699 O O . GLN A 1 89 ? 0.776 2.571 1.890 1.00 95.12 89 GLN A O 1
ATOM 704 N N . ARG A 1 90 ? 2.084 4.263 2.574 1.00 94.75 90 ARG A N 1
ATOM 705 C CA . ARG A 1 90 ? 2.742 3.513 3.649 1.00 94.75 90 ARG A CA 1
ATOM 706 C C . ARG A 1 90 ? 1.762 3.079 4.736 1.00 94.75 90 ARG A C 1
ATOM 708 O O . ARG A 1 90 ? 1.843 1.944 5.189 1.00 94.75 90 ARG A O 1
ATOM 715 N N . GLU A 1 91 ? 0.861 3.961 5.153 1.00 93.56 91 GLU A N 1
ATOM 716 C CA . GLU A 1 91 ? -0.160 3.657 6.161 1.00 93.56 91 GLU A CA 1
ATOM 717 C C . GLU A 1 91 ? -1.078 2.510 5.716 1.00 93.56 91 GLU A C 1
ATOM 719 O O . GLU A 1 91 ? -1.335 1.599 6.497 1.00 93.56 91 GLU A O 1
ATOM 724 N N . TYR A 1 92 ? -1.511 2.501 4.453 1.00 94.88 92 TYR A N 1
ATOM 725 C CA . TYR A 1 92 ? -2.304 1.403 3.896 1.00 94.88 92 TYR A CA 1
ATOM 726 C C . TYR A 1 92 ? -1.530 0.083 3.845 1.00 94.88 92 TYR A C 1
ATOM 728 O O . TYR A 1 92 ? -2.041 -0.949 4.277 1.00 94.88 92 TYR A O 1
ATOM 736 N N . LEU A 1 93 ? -0.273 0.104 3.392 1.00 95.00 93 LEU A N 1
ATOM 737 C CA . LEU A 1 93 ? 0.557 -1.103 3.384 1.00 95.00 93 LEU A CA 1
ATOM 738 C C . LEU A 1 93 ? 0.804 -1.664 4.792 1.00 95.00 93 LEU A C 1
ATOM 740 O O . LEU A 1 93 ? 0.877 -2.879 4.955 1.00 95.00 93 LEU A O 1
ATOM 744 N N . GLN A 1 94 ? 0.900 -0.805 5.812 1.00 93.69 94 GLN A N 1
ATOM 745 C CA . GLN A 1 94 ? 0.999 -1.245 7.207 1.00 93.69 94 GLN A CA 1
ATOM 746 C C . GLN A 1 94 ? -0.258 -1.985 7.669 1.00 93.69 94 GLN A C 1
ATOM 748 O O . GLN A 1 94 ? -0.130 -2.977 8.379 1.00 93.69 94 GLN A O 1
ATOM 753 N N . LEU A 1 95 ? -1.454 -1.567 7.236 1.00 92.00 95 LEU A N 1
ATOM 754 C CA . LEU A 1 95 ? -2.690 -2.280 7.576 1.00 92.00 95 LEU A CA 1
ATOM 755 C C . LEU A 1 95 ? -2.658 -3.726 7.077 1.00 92.00 95 LEU A C 1
ATOM 757 O O . LEU A 1 95 ? -2.899 -4.638 7.857 1.00 92.00 95 LEU A O 1
ATOM 761 N N . VAL A 1 96 ? -2.318 -3.942 5.805 1.00 92.19 96 VAL A N 1
ATOM 762 C CA . VAL A 1 96 ? -2.313 -5.291 5.205 1.00 92.19 96 VAL A CA 1
ATOM 763 C C . VAL A 1 96 ? -1.143 -6.145 5.698 1.00 92.19 96 VAL A C 1
ATOM 765 O O . VAL A 1 96 ? -1.208 -7.372 5.649 1.00 92.19 96 VAL A O 1
ATOM 768 N N . ARG A 1 97 ? -0.062 -5.520 6.175 1.00 92.19 97 ARG A N 1
ATOM 769 C CA . ARG A 1 97 ? 1.068 -6.232 6.777 1.00 92.19 97 ARG A CA 1
ATOM 770 C C . ARG A 1 97 ? 0.777 -6.683 8.209 1.00 92.19 97 ARG A C 1
ATOM 772 O O . ARG A 1 97 ? 1.092 -7.817 8.554 1.00 92.19 97 ARG A O 1
ATOM 779 N N . ASP A 1 98 ? 0.245 -5.782 9.033 1.00 89.88 98 ASP A N 1
ATOM 780 C CA . ASP A 1 98 ? 0.222 -5.941 10.492 1.00 89.88 98 ASP A CA 1
ATOM 781 C C . ASP A 1 98 ? -1.138 -6.419 11.025 1.00 89.88 98 ASP A C 1
ATOM 783 O O . ASP A 1 98 ? -1.208 -6.955 12.131 1.00 89.88 98 ASP A O 1
ATOM 787 N N . ILE A 1 99 ? -2.220 -6.241 10.259 1.00 88.12 99 ILE A N 1
ATOM 788 C CA . ILE A 1 99 ? -3.579 -6.606 10.670 1.00 88.12 99 ILE A CA 1
ATOM 789 C C . ILE A 1 99 ? -4.050 -7.816 9.855 1.00 88.12 99 ILE A C 1
ATOM 791 O O . ILE A 1 99 ? -4.044 -7.763 8.624 1.00 88.12 99 ILE A O 1
ATOM 795 N N . PRO A 1 100 ? -4.524 -8.894 10.506 1.00 88.88 100 PRO A N 1
ATOM 796 C CA . PRO A 1 100 ? -5.190 -9.988 9.808 1.00 88.88 100 PRO A CA 1
ATOM 797 C C . PRO A 1 100 ? -6.417 -9.502 9.024 1.00 88.88 100 PRO A C 1
ATOM 799 O O . PRO A 1 100 ? -7.185 -8.671 9.513 1.00 88.88 100 PRO A O 1
ATOM 802 N N . GLU A 1 101 ? -6.656 -10.073 7.842 1.00 87.81 101 GLU A N 1
ATOM 803 C CA . GLU A 1 101 ? -7.734 -9.648 6.932 1.00 87.81 101 GLU A CA 1
ATOM 804 C C . GLU A 1 101 ? -9.119 -9.629 7.604 1.00 87.81 101 GLU A C 1
ATOM 806 O O . GLU A 1 101 ? -9.912 -8.710 7.400 1.00 87.81 101 GLU A O 1
ATOM 811 N N . GLU A 1 102 ? -9.400 -10.617 8.455 1.00 88.12 102 GLU A N 1
ATOM 812 C CA . GLU A 1 102 ? -10.661 -10.727 9.195 1.00 88.12 102 GLU A CA 1
ATOM 813 C C . GLU A 1 102 ? -10.888 -9.539 10.137 1.00 88.12 102 GLU A C 1
ATOM 815 O O . GLU A 1 102 ? -11.993 -8.995 10.215 1.00 88.12 102 GLU A O 1
ATOM 820 N N . VAL A 1 103 ? -9.825 -9.098 10.813 1.00 87.50 103 VAL A N 1
ATOM 821 C CA . VAL A 1 103 ? -9.856 -7.967 11.746 1.00 87.50 103 VAL A CA 1
ATOM 822 C C . VAL A 1 103 ? -10.038 -6.662 10.980 1.00 87.50 103 VAL A C 1
ATOM 824 O O . VAL A 1 103 ? -10.835 -5.818 11.390 1.00 87.50 103 VAL A O 1
ATOM 827 N N . LEU A 1 104 ? -9.355 -6.510 9.843 1.00 88.19 104 LEU A N 1
ATOM 828 C CA . LEU A 1 104 ? -9.480 -5.326 8.995 1.00 88.19 104 LEU A CA 1
ATOM 829 C C . LEU A 1 104 ? -10.896 -5.198 8.409 1.00 88.19 104 LEU A C 1
ATOM 831 O O . LEU A 1 104 ? -11.496 -4.125 8.478 1.00 88.19 104 LEU A O 1
ATOM 835 N N . ASN A 1 105 ? -11.463 -6.305 7.921 1.00 89.62 105 ASN A N 1
ATOM 836 C CA . ASN A 1 105 ? -12.838 -6.372 7.421 1.00 89.62 105 ASN A CA 1
ATOM 837 C C . ASN A 1 105 ? -13.858 -6.051 8.525 1.00 89.62 105 ASN A C 1
ATOM 839 O O . ASN A 1 105 ? -14.792 -5.274 8.322 1.00 89.62 105 ASN A O 1
ATOM 843 N N . HIS A 1 106 ? -13.667 -6.600 9.728 1.00 88.88 106 HIS A N 1
ATOM 844 C CA . HIS A 1 106 ? -14.534 -6.281 10.859 1.00 88.88 106 HIS A CA 1
ATOM 845 C C . HIS A 1 106 ? -14.447 -4.798 11.251 1.00 88.88 106 HIS A C 1
ATOM 847 O O . HIS A 1 106 ? -15.480 -4.152 11.417 1.00 88.88 106 HIS A O 1
ATOM 853 N N . ALA A 1 107 ? -13.239 -4.235 11.345 1.00 87.62 107 ALA A N 1
ATOM 854 C CA . ALA A 1 107 ? -13.030 -2.823 11.663 1.00 87.62 107 ALA A CA 1
ATOM 855 C C . ALA A 1 107 ? -13.718 -1.896 10.650 1.00 87.62 107 ALA A C 1
ATOM 857 O O . ALA A 1 107 ? -14.308 -0.883 11.024 1.00 87.62 107 ALA A O 1
ATOM 858 N N . GLU A 1 108 ? -13.677 -2.252 9.369 1.00 87.88 108 GLU A N 1
ATOM 859 C CA . GLU A 1 108 ? -14.348 -1.500 8.315 1.00 87.88 108 GLU A CA 1
ATOM 860 C C . GLU A 1 108 ? -15.875 -1.575 8.408 1.00 87.88 108 GLU A C 1
ATOM 862 O O . GLU A 1 108 ? -16.533 -0.539 8.355 1.00 87.88 108 GLU A O 1
ATOM 867 N N . LYS A 1 109 ? -16.438 -2.764 8.659 1.00 90.06 109 LYS A N 1
ATOM 868 C CA . LYS A 1 109 ? -17.884 -2.938 8.897 1.00 90.06 109 LYS A CA 1
ATOM 869 C C . LYS A 1 109 ? -18.392 -2.132 10.092 1.00 90.06 109 LYS A C 1
ATOM 871 O O . LYS A 1 109 ? -19.539 -1.700 10.093 1.00 90.06 109 LYS A O 1
ATOM 876 N N . GLN A 1 110 ? -17.544 -1.928 11.097 1.00 91.12 110 GLN A N 1
ATOM 877 C CA . GLN A 1 110 ? -17.838 -1.100 12.269 1.00 91.12 110 GLN A CA 1
ATOM 878 C C . GLN A 1 110 ? -17.593 0.402 12.032 1.00 91.12 110 GLN A C 1
ATOM 880 O O . GLN A 1 110 ? -17.716 1.201 12.959 1.00 91.12 110 GLN A O 1
ATOM 885 N N . GLY A 1 111 ? -17.224 0.809 10.813 1.00 88.31 111 GLY A N 1
ATOM 886 C CA . GLY A 1 111 ? -17.003 2.212 10.465 1.00 88.31 111 GLY A CA 1
ATOM 887 C C . GLY A 1 111 ? -15.794 2.837 11.164 1.00 88.31 111 GLY A C 1
ATOM 888 O O . GLY A 1 111 ? -15.778 4.047 11.399 1.00 88.31 111 GLY A O 1
ATOM 889 N N . LEU A 1 112 ? -14.781 2.044 11.541 1.00 88.81 112 LEU A N 1
ATOM 890 C CA . LEU A 1 112 ? -13.563 2.606 12.124 1.00 88.81 112 LEU A CA 1
ATOM 891 C C . LEU A 1 112 ? -12.849 3.488 11.096 1.00 88.81 112 LEU A C 1
ATOM 893 O O . LEU A 1 112 ? -12.636 3.090 9.951 1.00 88.81 112 LEU A O 1
ATOM 897 N N . SER A 1 113 ? -12.417 4.667 11.541 1.00 88.50 113 SER A N 1
ATOM 898 C CA . SER A 1 113 ? -11.565 5.543 10.744 1.00 88.50 113 SER A CA 1
ATOM 899 C C . SER A 1 113 ? -10.176 4.936 10.544 1.00 88.50 113 SER A C 1
ATOM 901 O O . SER A 1 113 ? -9.702 4.138 11.360 1.00 88.50 113 SER A O 1
ATOM 903 N N . MET A 1 114 ? -9.488 5.380 9.492 1.00 85.94 114 MET A N 1
ATOM 904 C CA . MET A 1 114 ? -8.102 5.009 9.199 1.00 85.94 114 MET A CA 1
ATOM 905 C C . MET A 1 114 ? -7.174 5.186 10.414 1.00 85.94 114 MET A C 1
ATOM 907 O O . MET A 1 114 ? -6.392 4.296 10.735 1.00 85.94 114 MET A O 1
ATOM 911 N N . GLU A 1 115 ? -7.308 6.291 11.151 1.00 86.06 115 GLU A N 1
ATOM 912 C CA . GLU A 1 115 ? -6.515 6.562 12.360 1.00 86.06 115 GLU A CA 1
ATOM 913 C C . GLU A 1 115 ? -6.712 5.494 13.443 1.00 86.06 115 GLU A C 1
ATOM 915 O O . GLU A 1 115 ? -5.749 5.039 14.057 1.00 86.06 115 GLU A O 1
ATOM 920 N N . LYS A 1 116 ? -7.958 5.049 13.656 1.00 85.31 116 LYS A N 1
ATOM 921 C CA . LYS A 1 116 ? -8.266 3.983 14.617 1.00 85.31 116 LYS A CA 1
ATOM 922 C C . LYS A 1 116 ? -7.729 2.637 14.143 1.00 85.31 116 LYS A C 1
ATOM 924 O O . LYS A 1 116 ? -7.196 1.888 14.955 1.00 85.31 116 LYS A O 1
ATOM 929 N N . LYS A 1 117 ? -7.809 2.349 12.840 1.00 86.12 117 LYS A N 1
ATOM 930 C CA . LYS A 1 117 ? -7.215 1.139 12.248 1.00 86.12 117 LYS A CA 1
ATOM 931 C C . LYS A 1 117 ? -5.691 1.128 12.423 1.00 86.12 117 LYS A C 1
ATOM 933 O O . LYS A 1 117 ? -5.132 0.102 12.786 1.00 86.12 117 LYS A O 1
ATOM 938 N N . GLN A 1 118 ? -5.022 2.273 12.290 1.00 84.62 118 GLN A N 1
ATOM 939 C CA . GLN A 1 118 ? -3.580 2.395 12.543 1.00 84.62 118 GLN A CA 1
ATOM 940 C C . GLN A 1 118 ? -3.182 2.173 14.007 1.00 84.62 118 GLN A C 1
ATOM 942 O O . GLN A 1 118 ? -2.042 1.815 14.279 1.00 84.62 118 GLN A O 1
ATOM 947 N N . LEU A 1 119 ? -4.077 2.360 14.982 1.00 85.94 119 LEU A N 1
ATOM 948 C CA . LEU A 1 119 ? -3.759 1.998 16.370 1.00 85.94 119 LEU A CA 1
ATOM 949 C C . LEU A 1 119 ? -3.562 0.486 16.532 1.00 85.94 119 LEU A C 1
ATOM 951 O O . LEU A 1 119 ? -2.809 0.072 17.409 1.00 85.94 119 LEU A O 1
ATOM 955 N N . LEU A 1 120 ? -4.184 -0.318 15.666 1.00 82.12 120 LEU A N 1
ATOM 956 C CA . LEU A 1 120 ? -4.056 -1.775 15.663 1.00 82.12 120 LEU A CA 1
ATOM 957 C C . LEU A 1 120 ? -2.715 -2.252 15.085 1.00 82.12 120 LEU A C 1
ATOM 959 O O . LEU A 1 120 ? -2.338 -3.393 15.321 1.00 82.12 120 LEU A O 1
ATOM 963 N N . THR A 1 121 ? -1.987 -1.395 14.359 1.00 81.75 121 THR A N 1
ATOM 964 C CA . THR A 1 121 ? -0.651 -1.711 13.818 1.00 81.75 121 THR A CA 1
ATOM 965 C C . THR A 1 121 ? 0.483 -1.299 14.753 1.00 81.75 121 THR A C 1
ATOM 967 O O . THR A 1 121 ? 1.641 -1.659 14.534 1.00 81.75 121 THR A O 1
ATOM 970 N N . ARG A 1 122 ? 0.188 -0.528 15.808 1.00 74.62 122 ARG A N 1
ATOM 971 C CA . ARG A 1 122 ? 1.211 -0.078 16.755 1.00 74.62 122 ARG A CA 1
ATOM 972 C C . ARG A 1 122 ? 1.619 -1.239 17.665 1.00 74.62 122 ARG A C 1
ATOM 974 O O . ARG A 1 122 ? 0.744 -1.896 18.232 1.00 74.62 122 ARG A O 1
ATOM 981 N N . PRO A 1 123 ? 2.927 -1.480 17.869 1.00 62.06 123 PRO A N 1
ATOM 982 C CA . PRO A 1 123 ? 3.369 -2.454 18.856 1.00 62.06 123 PRO A CA 1
ATOM 983 C C . PRO A 1 123 ? 2.816 -2.067 20.232 1.00 62.06 123 PRO A C 1
ATOM 985 O O . PRO A 1 123 ? 2.770 -0.880 20.568 1.00 62.06 123 PRO A O 1
ATOM 988 N N . LYS A 1 124 ? 2.386 -3.067 21.018 1.00 55.59 124 LYS A N 1
ATOM 989 C CA . LYS A 1 124 ? 1.942 -2.870 22.406 1.00 55.59 124 LYS A CA 1
ATOM 990 C C . LYS A 1 124 ? 2.981 -2.011 23.125 1.00 55.59 124 LYS A C 1
ATOM 992 O O . LYS A 1 124 ? 4.110 -2.452 23.325 1.00 55.59 124 LYS A O 1
ATOM 997 N N . VAL A 1 125 ? 2.590 -0.805 23.531 1.00 55.28 125 VAL A N 1
ATOM 998 C CA . VAL A 1 125 ? 3.352 -0.045 24.518 1.00 55.28 125 VAL A CA 1
ATOM 999 C C . VAL A 1 125 ? 3.234 -0.848 25.807 1.00 55.28 125 VAL A C 1
ATOM 1001 O O . VAL A 1 125 ? 2.185 -0.851 26.450 1.00 55.28 125 VAL A O 1
ATOM 1004 N N . ILE A 1 126 ? 4.267 -1.625 26.129 1.00 50.09 126 ILE A N 1
ATOM 1005 C CA . ILE A 1 126 ? 4.381 -2.252 27.440 1.00 50.09 126 ILE A CA 1
ATOM 1006 C C . ILE A 1 126 ? 4.662 -1.094 28.392 1.00 50.09 126 ILE A C 1
ATOM 1008 O O . ILE A 1 126 ? 5.791 -0.623 28.487 1.00 50.09 126 ILE A O 1
ATOM 1012 N N . PHE A 1 127 ? 3.617 -0.580 29.038 1.00 49.19 127 PHE A N 1
ATOM 1013 C CA . PHE A 1 127 ? 3.795 0.281 30.196 1.00 49.19 127 PHE A CA 1
ATOM 1014 C C . PHE A 1 127 ? 4.367 -0.596 31.308 1.00 49.19 127 PHE A C 1
ATOM 1016 O O . PHE A 1 127 ? 3.647 -1.359 31.948 1.00 49.19 127 PHE A O 1
ATOM 1023 N N . SER A 1 128 ? 5.684 -0.551 31.474 1.00 45.03 128 SER A N 1
ATOM 1024 C CA . SER A 1 128 ? 6.342 -0.980 32.701 1.00 45.03 128 SER A CA 1
ATOM 1025 C C . SER A 1 128 ? 5.988 0.042 33.782 1.00 45.03 128 SER A C 1
ATOM 1027 O O . SER A 1 128 ? 6.463 1.177 33.719 1.00 45.03 128 SER A O 1
ATOM 1029 N N . PHE A 1 129 ? 5.086 -0.349 34.685 1.00 52.12 129 PHE A N 1
ATOM 1030 C CA . PHE A 1 129 ? 4.798 0.346 35.941 1.00 52.12 129 PHE A CA 1
ATOM 1031 C C . PHE A 1 129 ? 5.813 -0.050 37.011 1.00 52.12 129 PHE A C 1
ATOM 1033 O O . PHE A 1 129 ? 6.242 -1.228 36.991 1.00 52.12 129 PHE A O 1
#

Secondary structure (DSSP, 8-state):
------TT--HHHHHHHHHHHHHT-TT--HHHHHHHHHHHHHHTT--HHHHHHHHHHHHHHTT---TT--PPTTHHHHHHHTSS-HHHHHHHHHHHHHS-HHHHHHHHHTT--HHHHHHTTS-------

pLDDT: mean 82.35, std 14.93, range [39.56, 95.25]

Radius of gyration: 16.95 Å; chains: 1; bounding box: 40×28×70 Å

Organism: NCBI:txid1459636

Sequence (129 aa):
MPAIVKANADDRQVLAWAIIENLQRKDLTDRETAHGLKELYAAHGYDVNTAIQNLHIINNAESDNSRTTRPQKDFLSISKQVGLSAKRQREYLQLVRDIPEEVLNHAEKQGLSMEKKQLLTRPKVIFSF